Protein AF-A0A2H0FN27-F1 (afdb_monomer)

Mean predicted aligned error: 3.79 Å

pLDDT: mean 93.17, std 10.23, range [35.5, 98.19]

Secondary structure (DSSP, 8-state):
-HHHHHHHHHHHTT-TT--HHHHHHHHTS-HHHHHHHHHHHHSS-HHHHHHHHHHHHHHHHHHTT--HHHHHHHTT-S-HHHHHHHHHHHHSS-HHHHHHHH-----

Radius of gyration: 15.17 Å; Cα contacts (8 Å, |Δi|>4): 100; chains: 1; bounding box: 45×25×34 Å

Foldseek 3Di:
DVVLLCVQLLVPLLALPDDLVNSQVVVVHDSVVCQVVVCVVPVDGPVLVSLVQLLVQLLVCLLVVDDNVVSCNRSRHPDPVVNQVSNCVVPVDGSVVSSVVVVPPDD

Sequence (107 aa):
MKERIIEIVERNYTNPQFDINSLASEMGFSRIYINTKFNFIMGCSPHEYLEKARINKAKDLLLEENKIIDVCKSSGYSNKKTFYLAFKRQTGNTPKEFVLLNCETCD

Structure (mmCIF, N/CA/C/O backbone):
data_AF-A0A2H0FN27-F1
#
_entry.id   AF-A0A2H0FN27-F1
#
loop_
_atom_site.group_PDB
_atom_site.id
_atom_site.type_symbol
_atom_site.label_atom_id
_atom_site.label_alt_id
_atom_site.label_comp_id
_atom_site.label_asym_id
_atom_site.label_entity_id
_atom_site.label_seq_id
_atom_site.pdbx_PDB_ins_code
_atom_site.Cartn_x
_atom_site.Cartn_y
_atom_site.Cartn_z
_atom_site.occupancy
_atom_site.B_iso_or_equiv
_atom_site.auth_seq_id
_atom_site.auth_comp_id
_atom_site.auth_asym_id
_atom_site.auth_atom_id
_atom_site.pdbx_PDB_model_num
ATOM 1 N N . MET A 1 1 ? 3.229 3.548 -22.203 1.00 87.00 1 MET A N 1
ATOM 2 C CA . MET A 1 1 ? 4.017 2.982 -21.064 1.00 87.00 1 MET A CA 1
ATOM 3 C C . MET A 1 1 ? 3.359 3.321 -19.743 1.00 87.00 1 MET A C 1
ATOM 5 O O . MET A 1 1 ? 3.187 2.422 -18.931 1.00 87.00 1 MET A O 1
ATOM 9 N N . LYS A 1 2 ? 2.978 4.587 -19.548 1.00 94.12 2 LYS A N 1
ATOM 10 C CA . LYS A 1 2 ? 2.169 5.039 -18.416 1.00 94.12 2 LYS A CA 1
ATOM 11 C C . LYS A 1 2 ? 0.899 4.199 -18.240 1.00 94.12 2 LYS A C 1
ATOM 13 O O . LYS A 1 2 ? 0.625 3.726 -17.150 1.00 94.12 2 LYS A O 1
ATOM 18 N N . GLU A 1 3 ? 0.194 3.947 -19.335 1.00 96.12 3 GLU A N 1
ATOM 19 C CA . GLU A 1 3 ? -1.068 3.203 -19.381 1.00 96.12 3 GLU A CA 1
ATOM 20 C C . GLU A 1 3 ? -0.878 1.762 -18.890 1.00 96.12 3 GLU A C 1
ATOM 22 O O . GLU A 1 3 ? -1.599 1.320 -18.006 1.00 96.12 3 GLU A O 1
ATOM 27 N N . ARG A 1 4 ? 0.165 1.068 -19.376 1.00 95.75 4 ARG A N 1
ATOM 28 C CA . ARG A 1 4 ? 0.521 -0.284 -18.905 1.00 95.75 4 ARG A CA 1
ATOM 29 C C . ARG A 1 4 ? 0.880 -0.310 -17.420 1.00 95.75 4 ARG A C 1
ATOM 31 O O . ARG A 1 4 ? 0.501 -1.242 -16.727 1.00 95.75 4 ARG A O 1
ATOM 38 N N . ILE A 1 5 ? 1.614 0.693 -16.929 1.00 94.88 5 ILE A N 1
ATOM 39 C CA . ILE A 1 5 ? 1.943 0.800 -15.500 1.00 94.88 5 ILE A CA 1
ATOM 40 C C . ILE A 1 5 ? 0.662 0.904 -14.667 1.00 94.88 5 ILE A C 1
ATOM 42 O O . ILE A 1 5 ? 0.524 0.179 -13.686 1.00 94.88 5 ILE A O 1
ATOM 46 N N . ILE A 1 6 ? -0.257 1.788 -15.069 1.00 95.69 6 ILE A N 1
ATOM 47 C CA . ILE A 1 6 ? -1.540 1.983 -14.386 1.00 95.69 6 ILE A CA 1
ATOM 48 C C . ILE A 1 6 ? -2.326 0.672 -14.388 1.00 95.69 6 ILE A C 1
ATOM 50 O O . ILE A 1 6 ? -2.704 0.204 -13.324 1.00 95.69 6 ILE A O 1
ATOM 54 N N . GLU A 1 7 ? -2.491 0.034 -15.547 1.00 97.38 7 GLU A N 1
ATOM 55 C CA . GLU A 1 7 ? 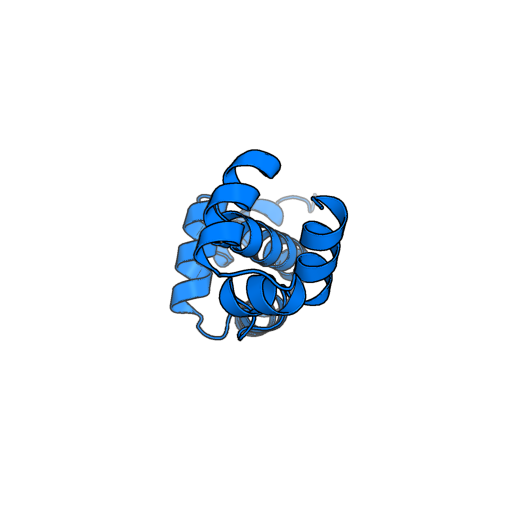-3.231 -1.227 -15.677 1.00 97.38 7 GLU A CA 1
ATOM 56 C C . GLU A 1 7 ? -2.688 -2.326 -14.748 1.00 97.38 7 GLU A C 1
ATOM 58 O O . GLU A 1 7 ? -3.450 -2.984 -14.036 1.00 97.38 7 GLU A O 1
ATOM 63 N N . ILE A 1 8 ? -1.365 -2.508 -14.719 1.00 97.06 8 ILE A N 1
ATOM 64 C CA . ILE A 1 8 ? -0.723 -3.523 -13.880 1.00 97.06 8 ILE A CA 1
ATOM 65 C C . ILE A 1 8 ? -0.939 -3.218 -12.397 1.00 97.06 8 ILE A C 1
ATOM 67 O O . ILE A 1 8 ? -1.240 -4.131 -11.627 1.00 97.06 8 ILE A O 1
ATOM 71 N N . VAL A 1 9 ? -0.793 -1.958 -11.977 1.00 96.12 9 VAL A N 1
ATOM 72 C CA . VAL A 1 9 ? -1.015 -1.584 -10.575 1.00 96.12 9 VAL A CA 1
ATOM 73 C C . VAL A 1 9 ? -2.483 -1.761 -10.198 1.00 96.12 9 VAL A C 1
ATOM 75 O O . VAL A 1 9 ? -2.750 -2.400 -9.186 1.00 96.12 9 VAL A O 1
ATOM 78 N N . GLU A 1 10 ? -3.426 -1.278 -11.009 1.00 95.88 10 GLU A N 1
ATOM 79 C CA . GLU A 1 10 ? -4.872 -1.383 -10.752 1.00 95.88 10 GLU A CA 1
ATOM 80 C C . GLU A 1 10 ? -5.333 -2.838 -10.591 1.00 95.88 10 GLU A C 1
ATOM 82 O O . GLU A 1 10 ? -6.112 -3.156 -9.694 1.00 95.88 10 GLU A O 1
ATOM 87 N N . ARG A 1 11 ? -4.790 -3.761 -11.394 1.00 97.31 11 ARG A N 1
ATOM 88 C CA . ARG A 1 11 ? -5.100 -5.193 -11.276 1.00 97.31 11 ARG A CA 1
ATOM 89 C C . ARG A 1 11 ? -4.525 -5.842 -10.013 1.00 97.31 11 ARG A C 1
ATOM 91 O O . ARG A 1 11 ? -5.059 -6.852 -9.558 1.00 97.31 11 ARG A O 1
ATOM 98 N N . ASN A 1 12 ? -3.431 -5.312 -9.465 1.00 97.69 12 ASN A N 1
ATOM 99 C CA . ASN A 1 12 ? -2.628 -6.019 -8.466 1.00 97.69 12 ASN A CA 1
ATOM 100 C C . ASN A 1 12 ? -2.493 -5.307 -7.112 1.00 97.69 12 ASN A C 1
ATOM 102 O O . ASN A 1 12 ? -1.963 -5.911 -6.181 1.00 97.69 12 ASN A O 1
ATOM 106 N N . TYR A 1 13 ? -2.930 -4.054 -6.947 1.00 97.38 13 TYR A N 1
ATOM 107 C CA . TYR A 1 13 ? -2.615 -3.289 -5.732 1.00 97.38 13 TYR A CA 1
ATOM 108 C C . TYR A 1 13 ? -3.185 -3.918 -4.453 1.00 97.38 13 TYR A C 1
ATOM 110 O O . TYR A 1 13 ? -2.589 -3.769 -3.387 1.00 97.38 13 TYR A O 1
ATOM 118 N N . THR A 1 14 ? -4.284 -4.669 -4.544 1.00 97.19 14 THR A N 1
ATOM 119 C CA . THR A 1 14 ? -4.880 -5.408 -3.418 1.00 97.19 14 THR A CA 1
ATOM 120 C C . THR A 1 14 ? -4.131 -6.696 -3.068 1.00 97.19 14 THR A C 1
ATOM 122 O O . THR A 1 14 ? -4.399 -7.288 -2.026 1.00 97.19 14 THR A O 1
ATOM 125 N N . ASN A 1 15 ? -3.167 -7.136 -3.882 1.00 97.62 15 ASN A N 1
ATOM 126 C CA . ASN A 1 15 ? -2.303 -8.266 -3.563 1.00 97.62 15 ASN A CA 1
ATOM 127 C C . ASN A 1 15 ? -1.165 -7.807 -2.625 1.00 97.62 15 ASN A C 1
ATOM 129 O O . ASN A 1 15 ? -0.330 -6.994 -3.037 1.00 97.62 15 ASN A O 1
ATOM 133 N N . PRO A 1 16 ? -1.054 -8.340 -1.391 1.00 95.62 16 PRO A N 1
ATOM 134 C CA . PRO A 1 16 ? 0.002 -7.954 -0.453 1.00 95.62 16 PRO A CA 1
ATOM 135 C C . PRO A 1 16 ? 1.425 -8.308 -0.894 1.00 95.62 16 PRO A C 1
ATOM 137 O O . PRO A 1 16 ? 2.373 -7.739 -0.359 1.00 95.62 16 PRO A O 1
ATOM 140 N N . GLN A 1 17 ? 1.585 -9.245 -1.835 1.00 96.56 17 GLN A N 1
ATOM 141 C CA . GLN A 1 17 ? 2.889 -9.630 -2.389 1.00 96.56 17 GLN A CA 1
ATOM 142 C C . GLN A 1 17 ? 3.296 -8.779 -3.596 1.00 96.56 17 GLN A C 1
ATOM 144 O O . GLN A 1 17 ? 4.445 -8.841 -4.023 1.00 96.56 17 GLN A O 1
ATOM 149 N N . PHE A 1 18 ? 2.376 -7.979 -4.146 1.00 97.38 18 PHE A N 1
ATOM 150 C CA . PHE A 1 18 ? 2.691 -7.104 -5.264 1.00 97.38 18 PHE A CA 1
ATOM 151 C C . PHE A 1 18 ? 3.574 -5.943 -4.802 1.00 97.38 18 PHE A C 1
ATOM 153 O O . PHE A 1 18 ? 3.257 -5.222 -3.847 1.00 97.38 18 PHE A O 1
ATOM 160 N N . ASP A 1 19 ? 4.688 -5.778 -5.506 1.00 94.81 19 ASP A N 1
ATOM 161 C CA . ASP A 1 19 ? 5.737 -4.810 -5.235 1.00 94.81 19 ASP A CA 1
ATOM 162 C C . ASP A 1 19 ? 6.390 -4.322 -6.543 1.00 94.81 19 ASP A C 1
ATOM 164 O O . ASP A 1 19 ? 5.981 -4.656 -7.658 1.00 94.81 19 ASP A O 1
ATOM 168 N N . ILE A 1 20 ? 7.458 -3.536 -6.417 1.00 94.75 20 ILE A N 1
ATOM 169 C CA . ILE A 1 20 ? 8.201 -3.028 -7.573 1.00 94.75 20 ILE A CA 1
ATOM 170 C C . ILE A 1 20 ? 8.885 -4.127 -8.404 1.00 94.75 20 ILE A C 1
ATOM 172 O O . ILE A 1 20 ? 9.097 -3.934 -9.599 1.00 94.75 20 ILE A O 1
ATOM 176 N N . ASN A 1 21 ? 9.231 -5.280 -7.818 1.00 96.06 21 ASN A N 1
ATOM 177 C CA . ASN A 1 21 ? 9.772 -6.402 -8.595 1.00 96.06 21 ASN A CA 1
ATOM 178 C C . ASN A 1 21 ? 8.715 -6.995 -9.501 1.00 96.06 21 ASN A C 1
ATOM 180 O O . ASN A 1 21 ? 8.988 -7.245 -10.670 1.00 96.06 21 ASN A O 1
ATOM 184 N N . SER A 1 22 ? 7.523 -7.181 -8.944 1.00 96.69 22 SER A N 1
ATOM 185 C CA . SER A 1 22 ? 6.360 -7.702 -9.647 1.00 96.69 22 SER A CA 1
ATOM 186 C C . SER A 1 22 ? 6.046 -6.815 -10.853 1.00 96.69 22 SER A C 1
ATOM 188 O O . SER A 1 22 ? 6.031 -7.296 -11.985 1.00 96.69 22 SER A O 1
ATOM 190 N N . LEU A 1 23 ? 5.951 -5.495 -10.633 1.00 96.06 23 LEU A N 1
ATOM 191 C CA . LEU A 1 23 ? 5.759 -4.516 -11.706 1.00 96.06 23 LEU A CA 1
ATOM 192 C C . LEU A 1 23 ? 6.878 -4.576 -12.756 1.00 96.06 23 LEU A C 1
ATOM 194 O O . LEU A 1 23 ? 6.607 -4.539 -13.955 1.00 96.06 23 LEU A O 1
ATOM 198 N N . ALA A 1 24 ? 8.140 -4.649 -12.328 1.00 96.19 24 ALA A N 1
ATOM 199 C CA . ALA A 1 24 ? 9.262 -4.643 -13.257 1.00 96.19 24 ALA A CA 1
ATOM 200 C C . ALA A 1 24 ? 9.332 -5.910 -14.117 1.00 96.19 24 ALA A C 1
ATOM 202 O O . ALA A 1 24 ? 9.515 -5.814 -15.333 1.00 96.19 24 ALA A O 1
ATOM 203 N N . SER A 1 25 ? 9.100 -7.069 -13.500 1.00 96.94 25 SER A N 1
ATOM 204 C CA . SER A 1 25 ? 9.022 -8.360 -14.178 1.00 96.94 25 SER A CA 1
ATOM 205 C C . SER A 1 25 ? 7.909 -8.369 -15.225 1.00 96.94 25 SER A C 1
ATOM 207 O O . SER A 1 25 ? 8.140 -8.763 -16.363 1.00 96.94 25 SER A O 1
ATOM 209 N N . GLU A 1 26 ? 6.719 -7.881 -14.877 1.00 96.25 26 GLU A N 1
ATOM 210 C CA . GLU A 1 26 ? 5.558 -7.861 -15.776 1.00 96.25 26 GLU A CA 1
ATOM 211 C C . GLU A 1 26 ? 5.707 -6.850 -16.924 1.00 96.25 26 GLU A C 1
ATOM 213 O O . GLU A 1 26 ? 5.238 -7.053 -18.047 1.00 96.25 26 GLU A O 1
ATOM 218 N N . MET A 1 27 ? 6.430 -5.760 -16.672 1.00 95.06 27 MET A N 1
ATOM 219 C CA . MET A 1 27 ? 6.784 -4.790 -17.701 1.00 95.06 27 MET A CA 1
ATOM 220 C C . MET A 1 27 ? 7.928 -5.268 -18.611 1.00 95.06 27 MET A C 1
ATOM 222 O O . MET A 1 27 ? 8.084 -4.701 -19.694 1.00 95.06 27 MET A O 1
ATOM 226 N N . GLY A 1 28 ? 8.687 -6.298 -18.215 1.00 96.31 28 GLY A N 1
ATOM 227 C CA . GLY A 1 28 ? 9.832 -6.829 -18.963 1.00 96.31 28 GLY A CA 1
ATOM 228 C C . GLY A 1 28 ? 11.114 -6.006 -18.804 1.00 96.31 28 GLY A C 1
ATOM 229 O O . GLY A 1 28 ? 11.931 -5.956 -19.720 1.00 96.31 28 GLY A O 1
ATOM 230 N N . PHE A 1 29 ? 11.293 -5.328 -17.667 1.00 95.19 29 PHE A N 1
ATOM 231 C CA . PHE A 1 29 ? 12.439 -4.451 -17.415 1.00 95.19 29 PHE A CA 1
ATOM 232 C C . PHE A 1 29 ? 13.111 -4.747 -16.073 1.00 95.19 29 PHE A C 1
ATOM 234 O O . PHE A 1 29 ? 12.541 -5.363 -15.176 1.00 95.19 29 PHE A O 1
ATOM 241 N N . SER A 1 30 ? 14.335 -4.246 -15.902 1.00 96.50 30 SER A N 1
ATOM 242 C CA . SER A 1 30 ? 14.998 -4.286 -14.599 1.00 96.50 30 SER A CA 1
ATOM 243 C C . SER A 1 30 ? 14.297 -3.370 -13.589 1.00 96.50 30 SER A C 1
ATOM 245 O O . SER A 1 30 ? 13.746 -2.320 -13.938 1.00 96.50 30 SER A O 1
ATOM 247 N N . ARG A 1 31 ? 14.380 -3.726 -12.299 1.00 95.38 31 ARG A N 1
ATOM 248 C CA . ARG A 1 31 ? 13.850 -2.904 -11.197 1.00 95.38 31 ARG A CA 1
ATOM 249 C C . ARG A 1 31 ? 14.398 -1.471 -11.233 1.00 95.38 31 ARG A C 1
ATOM 251 O O . ARG A 1 31 ? 13.655 -0.524 -10.996 1.00 95.38 31 ARG A O 1
ATOM 258 N N . ILE A 1 32 ? 15.692 -1.314 -11.533 1.00 95.31 32 ILE A N 1
ATOM 259 C CA . ILE A 1 32 ? 16.360 -0.004 -11.601 1.00 95.31 32 ILE A CA 1
ATOM 260 C C . ILE A 1 32 ? 15.746 0.839 -12.720 1.00 95.31 32 ILE A C 1
ATOM 262 O O . ILE A 1 32 ? 15.340 1.972 -12.470 1.00 95.31 32 ILE A O 1
ATOM 266 N N . TYR A 1 33 ? 15.613 0.267 -13.922 1.00 94.69 33 TYR A N 1
ATOM 267 C CA . TYR A 1 33 ? 15.019 0.965 -15.059 1.00 94.69 33 TYR A CA 1
ATOM 268 C C . TYR A 1 33 ? 13.594 1.427 -14.748 1.00 94.69 33 TYR A C 1
ATOM 270 O O . TYR A 1 33 ? 13.254 2.583 -14.996 1.00 94.69 33 TYR A O 1
ATOM 278 N N . ILE A 1 34 ? 12.778 0.552 -14.150 1.00 94.75 34 ILE A N 1
ATOM 279 C CA . ILE A 1 34 ? 11.401 0.896 -13.791 1.00 94.75 34 ILE A CA 1
ATOM 280 C C . ILE A 1 34 ? 11.369 1.978 -12.724 1.00 94.75 34 ILE A C 1
ATOM 282 O O . ILE A 1 34 ? 10.649 2.942 -12.920 1.00 94.75 34 ILE A O 1
ATOM 286 N N . ASN A 1 35 ? 12.162 1.901 -11.654 1.00 93.69 35 ASN A N 1
ATOM 287 C CA . ASN A 1 35 ? 12.197 2.963 -10.642 1.00 93.69 35 ASN A CA 1
ATOM 288 C C . ASN A 1 35 ? 12.513 4.337 -11.255 1.00 93.69 35 ASN A C 1
ATOM 290 O O . ASN A 1 35 ? 11.780 5.300 -11.027 1.00 93.69 35 ASN A O 1
ATOM 294 N N . THR A 1 36 ? 13.566 4.428 -12.072 1.00 92.94 36 THR A N 1
ATOM 295 C CA . THR A 1 36 ? 13.957 5.691 -12.715 1.00 92.94 36 THR A CA 1
ATOM 296 C C . THR A 1 36 ? 12.881 6.183 -13.678 1.00 92.94 36 THR A C 1
ATOM 298 O O . THR A 1 36 ? 12.499 7.355 -13.649 1.00 92.94 36 THR A O 1
ATOM 301 N N . LYS A 1 37 ? 12.367 5.293 -14.535 1.00 94.50 37 LYS A N 1
ATOM 302 C CA . LYS A 1 37 ? 11.411 5.678 -15.573 1.00 94.50 37 LYS A CA 1
ATOM 303 C C . LYS A 1 37 ? 10.028 5.983 -15.002 1.00 94.50 37 LYS A C 1
ATOM 305 O O . LYS A 1 37 ? 9.365 6.892 -15.492 1.00 94.50 37 LYS A O 1
ATOM 310 N N . PHE A 1 38 ? 9.612 5.272 -13.959 1.00 95.19 38 PHE A N 1
ATOM 311 C CA . PHE A 1 38 ? 8.343 5.483 -13.273 1.00 95.19 38 PHE A CA 1
ATOM 312 C C . PHE A 1 38 ? 8.298 6.870 -12.641 1.00 95.19 38 PHE A C 1
ATOM 314 O O . PHE A 1 38 ? 7.357 7.603 -12.922 1.00 95.19 38 PHE A O 1
ATOM 321 N N . ASN A 1 39 ? 9.326 7.276 -11.885 1.00 94.12 39 ASN A N 1
ATOM 322 C CA . ASN A 1 39 ? 9.389 8.621 -11.293 1.00 94.12 39 ASN A CA 1
ATOM 323 C C . ASN A 1 39 ? 9.245 9.713 -12.350 1.00 94.12 39 ASN A C 1
ATOM 325 O O . ASN A 1 39 ? 8.474 10.651 -12.174 1.00 94.12 39 ASN A O 1
ATOM 329 N N . PHE A 1 40 ? 9.955 9.561 -13.468 1.00 95.38 40 PHE A N 1
ATOM 330 C CA . PHE A 1 40 ? 9.891 10.504 -14.579 1.00 95.38 40 PHE A CA 1
ATOM 331 C C . PHE A 1 40 ? 8.483 10.604 -15.193 1.00 95.38 40 PHE A C 1
ATOM 333 O O . PHE A 1 40 ? 8.061 11.685 -15.587 1.00 95.38 40 PHE A O 1
ATOM 340 N N . ILE A 1 41 ? 7.751 9.489 -15.283 1.00 94.56 41 ILE A N 1
ATOM 341 C CA . ILE A 1 41 ? 6.417 9.434 -15.905 1.00 94.56 41 ILE A CA 1
ATOM 342 C C . ILE A 1 41 ? 5.300 9.844 -14.931 1.00 94.56 41 ILE A C 1
ATOM 344 O O . ILE A 1 41 ? 4.335 10.492 -15.335 1.00 94.56 41 ILE A O 1
ATOM 348 N N . MET A 1 42 ? 5.395 9.415 -13.673 1.00 94.56 42 MET A N 1
ATOM 349 C CA . MET A 1 42 ? 4.318 9.479 -12.678 1.00 94.56 42 MET A CA 1
ATOM 350 C C . MET A 1 42 ? 4.528 10.581 -11.636 1.00 94.56 42 MET A C 1
ATOM 352 O O . MET A 1 42 ? 3.626 10.844 -10.845 1.00 94.56 42 MET A O 1
ATOM 356 N N . GLY A 1 43 ? 5.711 11.201 -11.598 1.00 95.06 43 GLY A N 1
ATOM 357 C CA . GLY A 1 43 ? 6.056 12.252 -10.638 1.00 95.06 43 GLY A CA 1
ATOM 358 C C . GLY A 1 43 ? 6.217 11.769 -9.193 1.00 95.06 43 GLY A C 1
ATOM 359 O O . GLY A 1 43 ? 6.316 12.588 -8.287 1.00 95.06 43 GLY A O 1
ATOM 360 N N . CYS A 1 44 ? 6.216 10.457 -8.955 1.00 94.12 44 CYS A N 1
ATOM 361 C CA . CYS A 1 44 ? 6.392 9.843 -7.639 1.00 94.12 44 CYS A CA 1
ATOM 362 C C . CYS A 1 44 ? 6.971 8.434 -7.772 1.00 94.12 44 CYS A C 1
ATOM 364 O O . CYS A 1 44 ? 6.958 7.858 -8.863 1.00 94.12 44 CYS A O 1
ATOM 366 N N . SER A 1 45 ? 7.456 7.881 -6.660 1.00 93.69 45 SER A N 1
ATOM 367 C CA . SER A 1 45 ? 7.974 6.514 -6.612 1.00 93.69 45 SER A CA 1
ATOM 368 C C . SER A 1 45 ? 6.897 5.457 -6.832 1.00 93.69 45 SER A C 1
ATOM 370 O O . SER A 1 45 ? 5.744 5.656 -6.442 1.00 93.69 45 SER A O 1
ATOM 372 N N . PRO A 1 46 ? 7.257 4.282 -7.385 1.00 93.81 46 PRO A N 1
ATOM 373 C CA . PRO A 1 46 ? 6.327 3.161 -7.479 1.00 93.81 46 PRO A CA 1
ATOM 374 C C . PRO A 1 46 ? 5.735 2.765 -6.125 1.00 93.81 46 PRO A C 1
ATOM 376 O O . PRO A 1 46 ? 4.564 2.409 -6.042 1.00 93.81 46 PRO A O 1
ATOM 3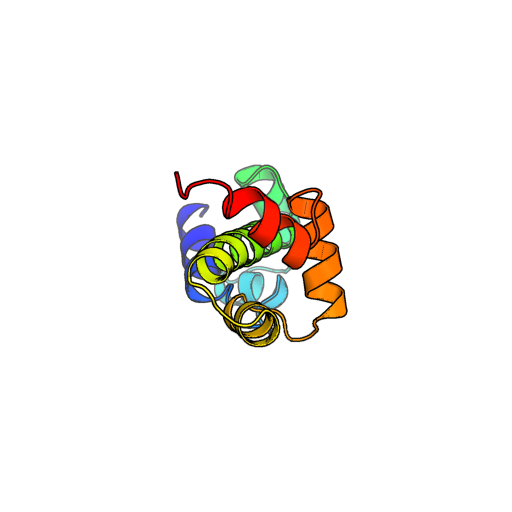79 N N . HIS A 1 47 ? 6.537 2.857 -5.058 1.00 93.31 47 HIS A N 1
ATOM 380 C CA . HIS A 1 47 ? 6.078 2.590 -3.700 1.00 93.31 47 HIS A CA 1
ATOM 381 C C . HIS A 1 47 ? 5.014 3.602 -3.256 1.00 93.31 47 HIS A C 1
ATOM 383 O O . HIS A 1 47 ? 3.966 3.200 -2.763 1.00 93.31 47 HIS A O 1
ATOM 389 N N . GLU A 1 48 ? 5.252 4.904 -3.444 1.00 94.44 48 GLU A N 1
ATOM 390 C CA . GLU A 1 48 ? 4.267 5.944 -3.111 1.00 94.44 48 GLU A CA 1
ATOM 391 C C . GLU A 1 48 ? 2.990 5.814 -3.938 1.00 94.44 48 GLU A C 1
ATOM 393 O O . GLU A 1 48 ? 1.899 6.007 -3.410 1.00 94.44 48 GLU A O 1
ATOM 398 N N . TYR A 1 49 ? 3.112 5.475 -5.220 1.00 96.12 49 TYR A N 1
ATOM 399 C CA . TYR A 1 49 ? 1.959 5.271 -6.089 1.00 96.12 49 TYR A CA 1
ATOM 400 C C . TYR A 1 49 ? 1.113 4.075 -5.636 1.00 96.12 49 TYR A C 1
ATOM 402 O O . TYR A 1 49 ? -0.099 4.203 -5.466 1.00 96.12 49 TYR A O 1
ATOM 410 N N . LEU A 1 50 ? 1.757 2.934 -5.367 1.00 96.19 50 LEU A N 1
ATOM 411 C CA . LEU A 1 50 ? 1.093 1.739 -4.851 1.00 96.19 50 LEU A CA 1
ATOM 412 C C . LEU A 1 50 ? 0.444 2.003 -3.487 1.00 96.19 50 LEU A C 1
ATOM 414 O O . LEU A 1 50 ? -0.694 1.609 -3.254 1.00 96.19 50 LEU A O 1
ATOM 418 N N . GLU A 1 51 ? 1.141 2.701 -2.593 1.00 96.38 51 GLU A N 1
ATOM 419 C CA . GLU A 1 51 ? 0.597 3.101 -1.298 1.00 96.38 51 GLU A CA 1
ATOM 420 C C . GLU A 1 51 ? -0.644 3.984 -1.445 1.00 96.38 51 GLU A C 1
ATOM 422 O O . GLU A 1 51 ? -1.647 3.726 -0.786 1.00 96.38 51 GLU A O 1
ATOM 427 N N . LYS A 1 52 ? -0.620 4.983 -2.335 1.00 96.94 52 LYS A N 1
ATOM 428 C CA . LYS A 1 52 ? -1.790 5.828 -2.611 1.00 96.94 52 LYS A C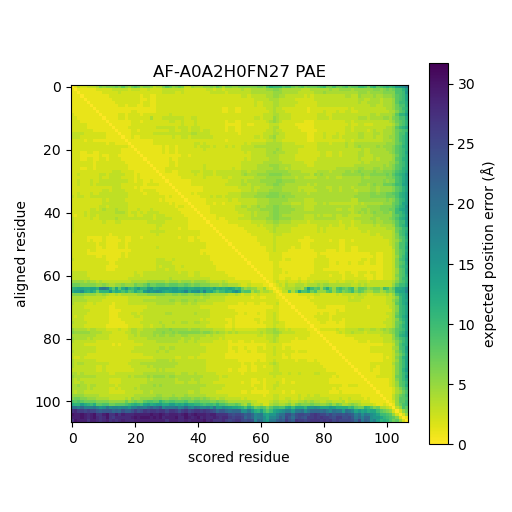A 1
ATOM 429 C C . LYS A 1 52 ? -2.975 5.007 -3.116 1.00 96.94 52 LYS A C 1
ATOM 431 O O . LYS A 1 52 ? -4.074 5.189 -2.602 1.00 96.94 52 LYS A O 1
ATOM 436 N N . ALA A 1 53 ? -2.758 4.087 -4.057 1.00 97.50 53 ALA A N 1
ATOM 437 C CA . ALA A 1 53 ? -3.814 3.210 -4.569 1.00 97.50 53 ALA A CA 1
ATOM 438 C C . ALA A 1 53 ? -4.440 2.362 -3.446 1.00 97.50 53 ALA A C 1
ATOM 440 O O . ALA A 1 53 ? -5.656 2.371 -3.251 1.00 97.50 53 ALA A O 1
ATOM 441 N N . ARG A 1 54 ? -3.600 1.710 -2.630 1.00 98.19 54 ARG A N 1
ATOM 442 C CA . ARG A 1 54 ? -4.046 0.902 -1.486 1.00 98.19 54 ARG A CA 1
ATOM 443 C C . ARG A 1 54 ? -4.811 1.727 -0.448 1.00 98.19 54 ARG A C 1
ATOM 445 O O . ARG A 1 54 ? -5.870 1.305 0.012 1.00 98.19 54 ARG A O 1
ATOM 452 N N . ILE A 1 55 ? -4.309 2.909 -0.083 1.00 98.19 55 ILE A N 1
ATOM 453 C CA . ILE A 1 55 ? -4.972 3.777 0.899 1.00 98.19 55 ILE A CA 1
ATOM 454 C C . ILE A 1 55 ? -6.277 4.360 0.357 1.00 98.19 55 ILE A C 1
ATOM 456 O O . ILE A 1 55 ? -7.236 4.448 1.118 1.00 98.19 55 ILE A O 1
ATOM 460 N N . ASN A 1 56 ? -6.358 4.708 -0.927 1.00 97.38 56 ASN A N 1
ATOM 461 C CA . ASN A 1 56 ? -7.617 5.151 -1.526 1.00 97.38 56 ASN A CA 1
ATOM 462 C C . ASN A 1 56 ? -8.679 4.053 -1.427 1.00 97.38 56 ASN A C 1
ATOM 464 O O . ASN A 1 56 ? -9.737 4.301 -0.860 1.00 97.38 56 ASN A O 1
ATOM 468 N N . LYS A 1 57 ? -8.346 2.809 -1.800 1.00 97.44 57 LYS A N 1
ATOM 469 C CA . LYS A 1 57 ? -9.271 1.684 -1.609 1.00 97.44 57 LYS A CA 1
ATOM 470 C C . LYS A 1 57 ? -9.646 1.469 -0.141 1.00 97.44 57 LYS A C 1
ATOM 472 O O . LYS A 1 57 ? -10.783 1.124 0.166 1.00 97.44 57 LYS A O 1
ATOM 477 N N . ALA A 1 58 ? -8.699 1.652 0.778 1.00 97.69 58 ALA A N 1
ATOM 478 C CA . ALA A 1 58 ? -8.973 1.526 2.203 1.00 97.69 58 ALA A CA 1
ATOM 479 C C . ALA A 1 58 ? -9.951 2.592 2.715 1.00 97.69 58 ALA A C 1
ATOM 481 O O . ALA A 1 58 ? -10.770 2.271 3.570 1.00 97.69 58 ALA A O 1
ATOM 482 N N . LYS A 1 59 ? -9.880 3.832 2.212 1.00 96.88 59 LYS A N 1
ATOM 483 C CA . LYS A 1 59 ? -10.845 4.888 2.549 1.00 96.88 59 LYS A CA 1
ATOM 484 C C . LYS A 1 59 ? -12.251 4.486 2.126 1.00 96.88 59 LYS A C 1
ATOM 486 O O . LYS A 1 59 ? -13.136 4.520 2.969 1.00 96.88 59 LYS A O 1
ATOM 491 N N . ASP A 1 60 ? -12.416 4.035 0.883 1.00 95.38 60 ASP A N 1
ATOM 492 C CA . ASP A 1 60 ? -13.719 3.613 0.355 1.00 95.38 60 ASP A CA 1
ATOM 493 C C . ASP A 1 60 ? -14.328 2.509 1.230 1.00 95.38 60 ASP A C 1
ATOM 495 O O . ASP A 1 60 ? -15.448 2.627 1.713 1.00 95.38 60 ASP A O 1
ATOM 499 N N . LEU A 1 61 ? -13.537 1.476 1.539 1.00 96.06 61 LEU A N 1
ATOM 500 C CA . LEU A 1 61 ? -13.996 0.358 2.365 1.00 96.06 61 LEU A CA 1
ATOM 501 C C . LEU A 1 61 ? -14.317 0.766 3.811 1.00 96.06 6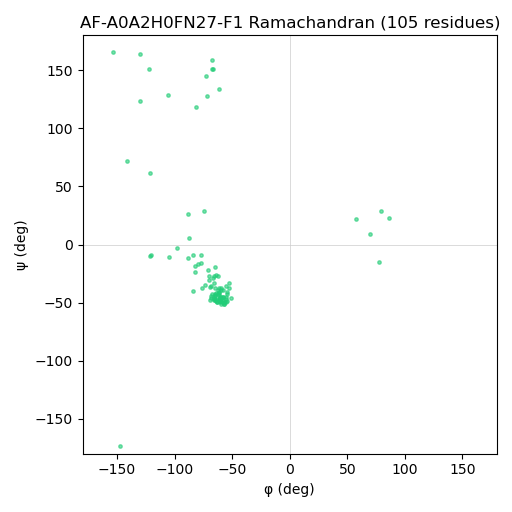1 LEU A C 1
ATOM 503 O O . LEU A 1 61 ? -15.196 0.168 4.425 1.00 96.06 61 LEU A O 1
ATOM 507 N N . LEU A 1 62 ? -13.609 1.742 4.387 1.00 95.44 62 LEU A N 1
ATOM 508 C CA . LEU A 1 62 ? -13.884 2.215 5.751 1.00 95.44 62 LEU A CA 1
ATOM 509 C C . LEU A 1 62 ? -15.236 2.924 5.868 1.00 95.44 62 LEU A C 1
ATOM 511 O O . LEU A 1 62 ? -15.824 2.890 6.945 1.00 95.44 62 LEU A O 1
ATOM 515 N N . LEU A 1 63 ? -15.714 3.548 4.789 1.00 90.69 63 LEU A N 1
ATOM 516 C CA . LEU A 1 63 ? -17.010 4.232 4.755 1.00 90.69 63 LEU A CA 1
ATOM 517 C C . LEU A 1 63 ? -18.188 3.263 4.569 1.00 90.69 63 LEU A C 1
ATOM 519 O O . LEU A 1 63 ? -19.317 3.605 4.890 1.00 90.69 63 LEU A O 1
ATOM 523 N N . GLU A 1 64 ? -17.927 2.033 4.127 1.00 91.25 64 GLU A N 1
ATOM 524 C CA . GLU A 1 64 ? -18.916 0.953 3.983 1.00 91.25 64 GLU A CA 1
ATOM 525 C C . GLU A 1 64 ? -19.082 0.113 5.277 1.00 91.25 64 GLU A C 1
ATOM 527 O O . GLU A 1 64 ? -19.393 -1.073 5.220 1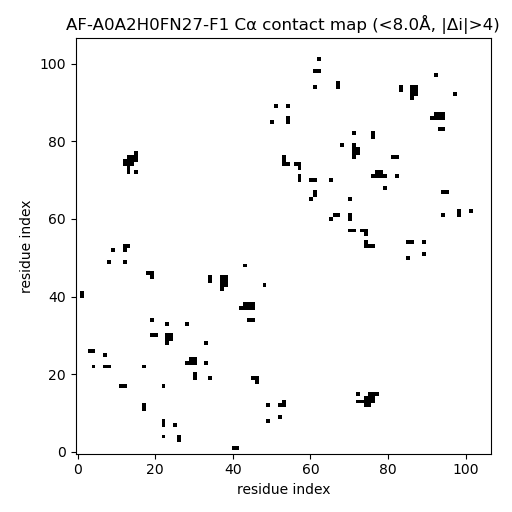.00 91.25 64 GLU A O 1
ATOM 532 N N . GLU A 1 65 ? -18.809 0.688 6.455 1.00 79.44 65 GLU A N 1
ATOM 533 C CA . GLU A 1 65 ? -18.904 0.030 7.779 1.00 79.44 65 GLU A CA 1
ATOM 534 C C . GLU A 1 65 ? -18.047 -1.245 7.963 1.00 79.44 65 GLU A C 1
ATOM 536 O O . GLU A 1 65 ? -18.278 -2.073 8.853 1.00 79.44 65 GLU A O 1
ATOM 541 N N . ASN A 1 66 ? -16.990 -1.414 7.165 1.00 83.44 66 ASN A N 1
ATOM 542 C CA . ASN A 1 66 ? -16.135 -2.592 7.264 1.00 83.44 66 ASN A CA 1
ATOM 543 C C . ASN A 1 66 ? -15.243 -2.578 8.518 1.00 83.44 66 ASN A C 1
ATOM 545 O O . ASN A 1 66 ? -14.665 -1.564 8.922 1.00 83.44 66 ASN A O 1
ATOM 549 N N . LYS A 1 67 ? -15.009 -3.762 9.099 1.00 92.50 67 LYS A N 1
ATOM 550 C CA . LYS A 1 67 ? -14.026 -3.925 10.182 1.00 92.50 67 LYS A CA 1
ATOM 551 C C . LYS A 1 67 ? -12.629 -3.562 9.674 1.00 92.50 67 LYS A C 1
ATOM 553 O O . LYS A 1 67 ? -12.167 -4.092 8.667 1.00 92.50 67 LYS A O 1
ATOM 558 N N . ILE A 1 68 ? -11.884 -2.764 10.444 1.00 94.12 68 ILE A N 1
ATOM 559 C CA . ILE A 1 68 ? -10.542 -2.270 10.064 1.00 94.12 68 ILE A CA 1
ATOM 560 C C . ILE A 1 68 ? -9.574 -3.398 9.649 1.00 94.12 68 ILE A C 1
ATOM 562 O O . ILE A 1 68 ? -8.716 -3.206 8.789 1.00 94.12 68 ILE A O 1
ATOM 566 N N . ILE A 1 69 ? -9.683 -4.588 10.250 1.00 94.12 69 ILE A N 1
ATOM 567 C CA . ILE A 1 69 ? -8.840 -5.734 9.871 1.00 94.12 69 ILE A CA 1
ATOM 568 C C . ILE A 1 69 ? -9.152 -6.266 8.470 1.00 94.12 69 ILE A C 1
ATOM 570 O O . ILE A 1 69 ? -8.228 -6.649 7.752 1.00 94.12 69 ILE A O 1
ATOM 574 N N . ASP A 1 70 ? -10.416 -6.249 8.072 1.00 95.25 70 ASP A N 1
ATOM 575 C CA . ASP A 1 70 ? -10.851 -6.715 6.760 1.00 95.25 70 ASP A CA 1
ATOM 576 C C . ASP A 1 70 ? -10.510 -5.667 5.699 1.00 95.25 70 ASP A C 1
ATOM 578 O O . ASP A 1 70 ? -9.988 -6.021 4.642 1.00 95.25 70 ASP A O 1
ATOM 582 N N . VAL A 1 71 ? -10.637 -4.376 6.034 1.00 97.06 71 VAL A N 1
ATOM 583 C CA . VAL A 1 71 ? -10.120 -3.262 5.219 1.00 97.06 71 VAL A CA 1
ATOM 584 C C . VAL A 1 71 ? -8.619 -3.404 4.974 1.00 97.06 71 VAL A C 1
ATOM 586 O O . VAL A 1 71 ? -8.171 -3.317 3.833 1.00 97.06 71 VAL A O 1
ATOM 589 N N . CYS A 1 72 ? -7.826 -3.643 6.023 1.00 96.94 72 CYS A N 1
ATOM 590 C CA . CYS A 1 72 ? -6.374 -3.808 5.916 1.00 96.94 72 CYS A CA 1
ATOM 591 C C . CYS A 1 72 ? -6.011 -4.895 4.893 1.00 96.94 72 CYS A C 1
ATOM 593 O O . CYS A 1 72 ? -5.188 -4.665 4.011 1.00 96.94 72 CYS A O 1
ATOM 595 N N . LYS A 1 73 ? -6.652 -6.065 4.983 1.00 96.31 73 LYS A N 1
ATOM 596 C CA . LYS A 1 73 ? -6.396 -7.181 4.063 1.00 96.31 73 LYS A CA 1
ATOM 597 C C . LYS A 1 73 ? -6.871 -6.869 2.645 1.00 96.31 73 LYS A C 1
ATOM 599 O O . LYS A 1 73 ? -6.118 -7.066 1.698 1.00 96.31 73 LYS A O 1
ATOM 604 N N . SER A 1 74 ? -8.085 -6.339 2.510 1.00 96.69 74 SER A N 1
ATOM 605 C CA . SER A 1 74 ? -8.732 -6.081 1.215 1.00 96.69 74 SER A CA 1
ATOM 606 C C . SER A 1 74 ? -8.094 -4.926 0.440 1.00 96.69 74 SER A C 1
ATOM 608 O O . SER A 1 74 ? -8.194 -4.869 -0.780 1.00 96.69 74 SER A O 1
ATOM 610 N N . SER A 1 75 ? -7.394 -4.025 1.133 1.00 97.38 75 SER A N 1
ATOM 611 C CA . SER A 1 75 ? -6.592 -2.954 0.528 1.00 97.38 75 SER A CA 1
ATOM 612 C C . SER A 1 75 ? -5.153 -3.371 0.205 1.00 97.38 75 SER A C 1
ATOM 614 O O . SER A 1 75 ? -4.364 -2.537 -0.222 1.00 97.38 75 SER A O 1
ATOM 616 N N . GLY A 1 76 ? -4.781 -4.643 0.384 1.00 97.12 76 GLY A N 1
ATOM 617 C CA . GLY A 1 76 ? -3.458 -5.152 0.013 1.00 97.12 76 GLY A CA 1
ATOM 618 C C . GLY A 1 76 ? -2.368 -4.994 1.065 1.00 97.12 76 GLY A C 1
ATOM 619 O O . GLY A 1 76 ? -1.186 -5.037 0.729 1.00 97.12 76 GLY A O 1
ATOM 620 N N . TYR A 1 77 ? -2.729 -4.864 2.345 1.00 97.50 77 TYR A N 1
ATOM 621 C CA . TYR A 1 77 ? -1.775 -4.936 3.450 1.00 97.50 77 TYR A CA 1
ATOM 622 C C . TYR A 1 77 ? -1.890 -6.262 4.206 1.00 97.50 77 TYR A C 1
ATOM 624 O O . TYR A 1 77 ? -2.947 -6.641 4.706 1.00 97.50 77 TYR A O 1
ATOM 632 N N . SER A 1 78 ? -0.757 -6.939 4.385 1.00 94.62 78 SER A N 1
ATOM 633 C CA . SER A 1 78 ? -0.653 -8.144 5.219 1.00 94.62 78 SER A CA 1
ATOM 634 C C . SER A 1 78 ? -0.493 -7.835 6.713 1.00 94.62 78 SER A C 1
ATOM 636 O O . SER A 1 78 ? -0.731 -8.700 7.554 1.00 94.62 78 SER A O 1
ATOM 638 N N . ASN A 1 79 ? -0.094 -6.606 7.063 1.00 94.81 79 ASN A N 1
ATOM 639 C CA . ASN A 1 79 ? 0.228 -6.206 8.430 1.00 94.81 79 ASN A CA 1
ATOM 640 C C . ASN A 1 79 ? -0.490 -4.909 8.830 1.00 94.81 79 ASN A C 1
ATOM 642 O O . ASN A 1 79 ? -0.272 -3.854 8.228 1.00 94.81 79 ASN A O 1
ATOM 646 N N . LYS A 1 80 ? -1.259 -4.976 9.928 1.00 95.25 80 LYS A N 1
ATOM 647 C CA . LYS A 1 80 ? -1.955 -3.828 10.529 1.00 95.25 80 LYS A CA 1
ATOM 648 C C . LYS A 1 80 ? -1.016 -2.663 10.848 1.00 95.25 80 LYS A C 1
ATOM 650 O O . LYS A 1 80 ? -1.366 -1.524 10.580 1.00 95.25 80 LYS A O 1
ATOM 655 N N . LYS A 1 81 ? 0.175 -2.911 11.405 1.00 96.38 81 LYS A N 1
ATOM 656 C CA . LYS A 1 81 ? 1.118 -1.841 11.774 1.00 96.38 81 LYS A CA 1
ATOM 657 C C . LYS A 1 81 ? 1.533 -1.030 10.545 1.00 96.38 81 LYS A C 1
ATOM 659 O O . LYS A 1 81 ? 1.499 0.196 10.582 1.00 96.38 81 LYS A O 1
ATOM 664 N N . THR A 1 82 ? 1.877 -1.713 9.454 1.00 96.25 82 THR A N 1
ATOM 665 C CA . THR A 1 82 ? 2.251 -1.069 8.187 1.00 96.25 82 THR A CA 1
ATOM 666 C C . THR A 1 82 ? 1.076 -0.304 7.592 1.00 96.25 82 THR A C 1
ATOM 668 O O . THR A 1 82 ? 1.245 0.848 7.200 1.00 96.25 82 THR A O 1
ATOM 671 N N . PHE A 1 83 ? -0.117 -0.908 7.598 1.00 97.88 83 PHE A N 1
ATOM 672 C CA . PHE A 1 83 ? -1.348 -0.257 7.155 1.00 97.88 83 PHE A CA 1
ATOM 673 C C . PHE A 1 83 ? -1.624 1.039 7.926 1.00 97.88 83 PHE A C 1
ATOM 675 O O . PHE A 1 83 ? -1.793 2.083 7.311 1.00 97.88 83 PHE A O 1
ATOM 682 N N . TYR A 1 84 ? -1.593 1.014 9.262 1.00 97.62 84 TYR A N 1
ATOM 683 C CA . TYR A 1 84 ? -1.857 2.199 10.086 1.00 97.62 84 TYR A CA 1
ATOM 684 C C . TYR A 1 84 ? -0.842 3.320 9.843 1.00 97.62 84 TYR A C 1
ATOM 686 O O . TYR A 1 84 ? -1.230 4.483 9.747 1.00 97.62 84 TYR A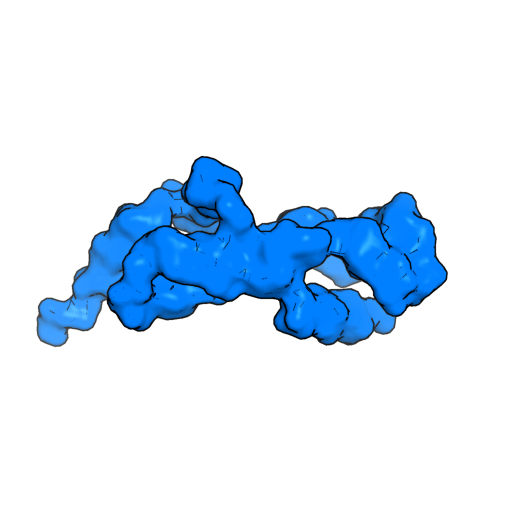 O 1
ATOM 694 N N . LEU A 1 85 ? 0.449 2.988 9.729 1.00 97.50 85 LEU A N 1
ATOM 695 C CA . LEU A 1 85 ? 1.492 3.978 9.446 1.00 97.50 85 LEU A CA 1
ATOM 696 C C . LEU A 1 85 ? 1.318 4.604 8.059 1.00 97.50 85 LEU A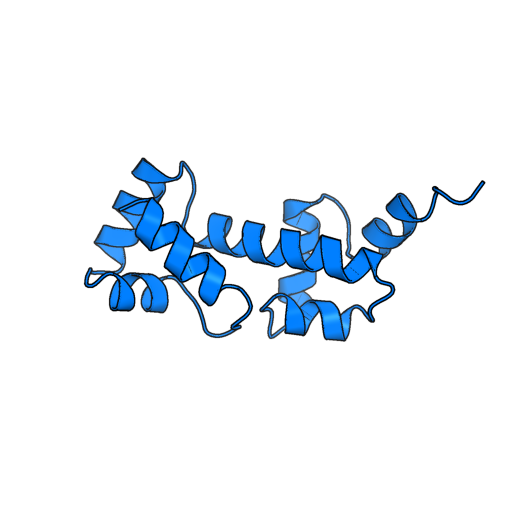 C 1
ATOM 698 O O . LEU A 1 85 ? 1.455 5.817 7.922 1.00 97.50 85 LEU A O 1
ATOM 702 N N . ALA A 1 86 ?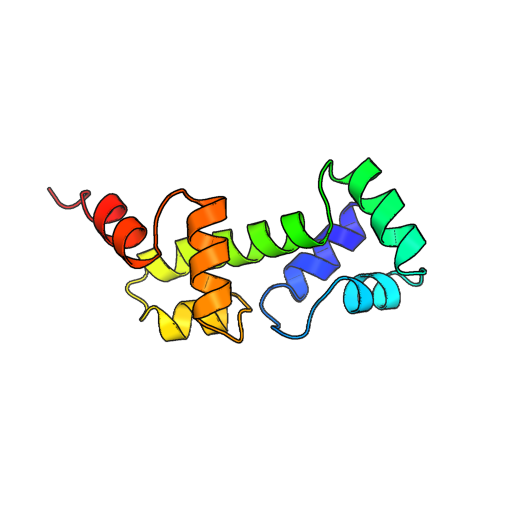 1.008 3.792 7.045 1.00 97.44 86 ALA A N 1
ATOM 703 C CA . ALA A 1 86 ? 0.743 4.274 5.693 1.00 97.44 86 ALA A CA 1
ATOM 704 C C . ALA A 1 86 ? -0.526 5.133 5.639 1.00 97.44 86 ALA A C 1
ATOM 706 O O . ALA A 1 86 ? -0.493 6.241 5.111 1.00 97.44 86 ALA A O 1
ATOM 707 N N . PHE A 1 87 ? -1.615 4.673 6.257 1.00 98.19 87 PHE A N 1
ATOM 708 C CA . PHE A 1 87 ? -2.884 5.393 6.295 1.00 98.19 87 PHE A CA 1
ATOM 709 C C . PHE A 1 87 ? -2.721 6.750 6.984 1.00 98.19 87 PHE A C 1
ATOM 711 O O . PHE A 1 87 ? -3.101 7.774 6.419 1.00 98.19 87 PHE A O 1
ATOM 718 N N . LYS A 1 88 ? -2.056 6.793 8.145 1.00 97.62 88 LYS A N 1
ATOM 719 C CA . LYS A 1 88 ? -1.779 8.055 8.843 1.00 97.62 88 LYS A CA 1
ATOM 720 C C . LYS A 1 88 ? -0.869 8.979 8.044 1.00 97.62 88 LYS A C 1
ATOM 722 O O . LYS A 1 88 ? -1.142 10.171 7.972 1.00 97.62 88 LYS A O 1
ATOM 727 N N . ARG A 1 89 ? 0.174 8.453 7.398 1.00 96.31 89 ARG A N 1
ATOM 728 C CA . ARG A 1 89 ? 1.054 9.255 6.534 1.00 96.31 89 ARG A CA 1
ATOM 729 C C . ARG A 1 89 ? 0.302 9.873 5.351 1.00 96.31 89 ARG A C 1
ATOM 731 O O . ARG A 1 89 ? 0.546 11.029 5.036 1.00 96.31 89 ARG A O 1
ATOM 738 N N . GLN A 1 90 ? -0.590 9.121 4.706 1.00 96.94 90 GLN A N 1
ATOM 739 C CA . GLN A 1 90 ? -1.313 9.572 3.509 1.00 96.94 90 GLN A CA 1
ATOM 740 C C . GLN A 1 90 ? -2.542 10.439 3.816 1.00 96.94 90 GLN A C 1
ATOM 742 O O . GLN A 1 90 ? -2.993 11.179 2.947 1.00 96.94 90 GLN A O 1
ATOM 747 N N . THR A 1 91 ? -3.125 10.329 5.014 1.00 96.19 91 THR A N 1
ATOM 748 C CA . THR A 1 91 ? -4.403 10.993 5.349 1.00 96.19 91 THR A CA 1
ATOM 749 C C . THR A 1 91 ? -4.327 11.956 6.529 1.00 96.19 91 THR A C 1
ATOM 751 O O . THR A 1 91 ? -5.299 12.653 6.801 1.00 96.19 91 THR A O 1
ATOM 754 N N . GLY A 1 92 ? -3.218 11.963 7.271 1.00 97.19 92 GLY A N 1
ATOM 755 C CA . GLY A 1 92 ? -3.077 12.671 8.547 1.00 97.19 92 GLY A CA 1
ATOM 756 C C . GLY A 1 92 ? -3.738 11.967 9.738 1.00 97.19 92 GLY A C 1
ATOM 757 O O . GLY A 1 92 ? -3.397 12.264 10.880 1.00 97.19 92 GLY A O 1
ATOM 758 N N . ASN A 1 93 ? -4.612 10.988 9.492 1.00 96.69 93 ASN A N 1
ATOM 759 C CA . ASN A 1 93 ? -5.483 10.377 10.492 1.00 96.69 93 ASN A CA 1
ATOM 760 C C . ASN A 1 93 ? -5.257 8.865 10.578 1.00 96.69 93 ASN A C 1
ATOM 762 O O . ASN A 1 93 ? -4.888 8.208 9.608 1.00 96.69 93 ASN A O 1
ATOM 766 N N . THR A 1 94 ? -5.481 8.268 11.740 1.00 96.62 94 THR A N 1
ATOM 767 C CA . THR A 1 94 ? -5.615 6.812 11.843 1.00 96.62 94 THR A CA 1
ATOM 768 C C . THR A 1 94 ? -6.903 6.350 11.147 1.00 96.62 94 THR A C 1
ATOM 770 O O . THR A 1 94 ? -7.843 7.134 11.024 1.00 96.62 94 THR A O 1
ATOM 773 N N . PRO A 1 95 ? -7.016 5.067 10.748 1.00 96.06 95 PRO A N 1
ATOM 774 C CA . PRO A 1 95 ? -8.253 4.541 10.164 1.00 96.06 95 PRO A CA 1
ATOM 775 C C . PRO A 1 95 ? -9.498 4.807 11.022 1.00 96.06 95 PRO A C 1
ATOM 777 O O . PRO A 1 95 ? -10.561 5.108 10.494 1.00 96.06 95 PRO A O 1
ATOM 780 N N . LYS A 1 96 ? -9.361 4.736 12.355 1.00 93.94 96 LYS A N 1
ATOM 781 C CA . LYS A 1 96 ? -10.463 5.001 13.289 1.00 93.94 96 LYS A CA 1
ATOM 782 C C . LYS A 1 96 ? -10.859 6.481 13.298 1.00 93.94 96 LYS A C 1
ATOM 784 O O . LYS A 1 96 ? -12.042 6.777 13.202 1.00 93.94 96 LYS A O 1
ATOM 789 N N . GLU A 1 97 ? -9.884 7.386 13.406 1.00 95.31 97 GLU A N 1
ATOM 790 C CA . GLU A 1 97 ? -10.122 8.839 13.335 1.00 95.31 97 GLU A CA 1
ATOM 791 C C . GLU A 1 97 ? -10.756 9.228 11.995 1.00 95.31 97 GLU A C 1
ATOM 793 O O . GLU A 1 97 ? -11.684 10.025 11.970 1.00 95.31 97 GLU A O 1
ATOM 798 N N . PHE A 1 98 ? -10.319 8.610 10.895 1.00 95.62 98 PHE A N 1
ATOM 799 C CA . PHE A 1 98 ? -10.895 8.840 9.574 1.00 95.62 98 PHE A CA 1
ATOM 800 C C . PHE A 1 98 ? -12.382 8.473 9.512 1.00 95.62 98 PHE A C 1
ATOM 802 O O . PHE A 1 98 ? -13.171 9.277 9.028 1.00 95.62 98 PHE A O 1
ATOM 809 N N . VAL A 1 99 ? -12.782 7.305 10.029 1.00 93.06 99 VAL A N 1
ATOM 810 C CA . VAL A 1 99 ? -14.205 6.916 10.083 1.00 93.06 99 VAL A CA 1
ATOM 811 C C . VAL A 1 99 ? -15.012 7.910 10.919 1.00 93.06 99 VAL A C 1
ATOM 813 O O . VAL A 1 99 ? -16.054 8.365 10.468 1.00 93.06 99 VAL A O 1
ATOM 816 N N . LEU A 1 100 ? -14.510 8.295 12.098 1.00 91.56 100 LEU A N 1
ATOM 817 C CA . LEU A 1 100 ? -15.181 9.258 12.982 1.00 91.56 100 LEU A CA 1
ATOM 818 C C . LEU A 1 100 ? -15.423 10.609 12.288 1.00 91.56 100 LEU A C 1
ATOM 820 O O . LEU A 1 100 ? -16.543 11.102 12.313 1.00 91.56 100 LEU A O 1
ATOM 824 N N . LEU A 1 101 ? -14.405 11.160 11.619 1.00 91.81 101 LEU A N 1
ATOM 825 C CA . LEU A 1 101 ? -14.491 12.449 10.917 1.00 91.81 101 LEU A CA 1
ATOM 826 C C . LEU A 1 101 ? -15.449 12.440 9.716 1.00 91.81 101 LEU A C 1
ATOM 828 O O . LEU A 1 101 ? -15.963 13.485 9.342 1.00 91.81 101 LEU A O 1
ATOM 832 N N . ASN A 1 102 ? -15.664 11.284 9.085 1.00 85.62 102 ASN A N 1
ATOM 833 C CA . ASN A 1 102 ? -16.552 11.164 7.922 1.00 85.62 102 ASN A CA 1
ATOM 834 C C . ASN A 1 102 ? -17.957 10.657 8.297 1.00 85.62 102 ASN A C 1
ATOM 836 O O . ASN A 1 102 ? -18.829 10.582 7.437 1.00 85.62 102 ASN A O 1
ATOM 840 N N . CYS A 1 103 ? -18.190 10.338 9.574 1.00 68.81 103 CYS A N 1
ATOM 841 C CA . CYS A 1 103 ? -19.493 9.937 10.103 1.00 68.81 103 CYS A CA 1
ATOM 842 C C . CYS A 1 103 ? -20.382 11.143 10.476 1.00 68.81 103 CYS A C 1
ATOM 844 O O . CYS A 1 103 ? -21.569 10.963 10.726 1.00 68.81 103 CYS A O 1
ATOM 846 N N . GLU A 1 104 ? -19.856 12.375 10.476 1.00 53.22 104 GLU A N 1
ATOM 847 C CA . GLU A 1 104 ? -20.599 13.614 10.792 1.00 53.22 104 GLU A CA 1
ATOM 848 C C . GLU A 1 104 ? -21.553 14.084 9.665 1.00 53.22 104 GLU A C 1
ATOM 850 O O . GLU A 1 104 ? -21.836 15.269 9.528 1.00 53.22 104 GLU A O 1
ATOM 855 N N . THR A 1 105 ? -22.084 13.167 8.850 1.00 49.25 105 THR A N 1
ATOM 856 C CA . THR A 1 105 ? -23.163 13.457 7.884 1.00 49.25 105 THR A CA 1
ATOM 857 C C . THR A 1 105 ? -24.379 12.582 8.169 1.00 49.25 105 THR A C 1
ATOM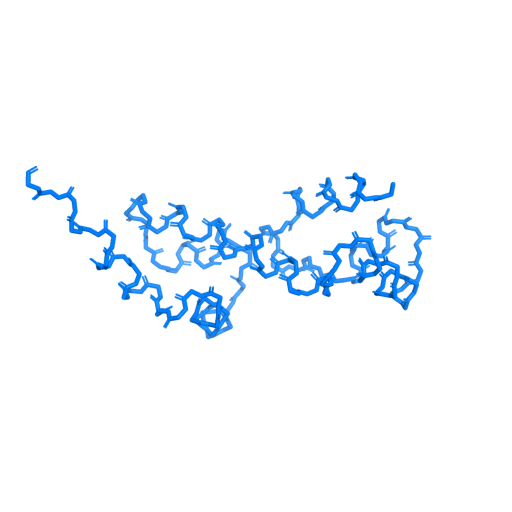 859 O O . THR A 1 105 ? -24.783 11.750 7.366 1.00 49.25 105 THR A O 1
ATOM 862 N N . CYS A 1 106 ? -24.942 12.751 9.360 1.00 43.47 106 CYS A N 1
ATOM 863 C CA . CYS A 1 106 ? -26.272 12.267 9.726 1.00 43.47 106 CYS A CA 1
ATOM 864 C C . CYS A 1 106 ? -26.934 13.338 10.605 1.00 43.47 106 CYS A C 1
ATOM 866 O O . CYS A 1 106 ? -27.038 13.160 11.816 1.00 43.47 106 CYS A O 1
ATOM 868 N N . ASP A 1 107 ? -27.309 14.454 9.978 1.00 35.50 107 ASP A N 1
ATOM 869 C CA . ASP A 1 107 ? -28.478 15.253 10.370 1.00 35.50 107 ASP A CA 1
ATOM 870 C C . ASP A 1 107 ? -29.589 14.976 9.346 1.00 35.50 107 ASP A C 1
ATOM 872 O O . ASP A 1 107 ? -29.262 14.928 8.132 1.00 35.50 107 ASP A O 1
#

Solvent-accessible surface area (backbone atoms only — not comparable to full-atom values): 6046 Å² total; per-residue (Å²): 108,70,65,60,54,50,54,54,45,73,78,34,42,48,40,57,84,60,47,65,62,54,55,13,58,76,71,73,46,52,54,67,58,43,54,59,50,39,28,75,74,69,77,42,48,66,66,59,53,46,49,49,55,20,45,52,51,30,53,59,40,46,74,69,75,46,57,69,71,57,32,35,45,66,22,19,33,89,43,68,70,60,41,44,54,51,36,23,71,77,66,76,33,45,72,66,57,46,45,58,70,68,58,79,79,77,129

Nearest PDB structures (foldseek):
  3lsg-assembly1_A  TM=9.812E-01  e=1.033E-06  Fusobacterium nucleatum subsp. nucleatum
  3lsg-assembly3_E  TM=9.502E-01  e=6.326E-06  Fusobacterium nucleatum subsp. nucleatum
  6swi-assembly1_A  TM=9.302E-01  e=6.326E-06  Geobacillus stearothermophilus
  3lsg-assembly2_D  TM=9.537E-01  e=7.488E-05  Fusobacterium nucleatum subsp. nucleatum
  3mkl-assembly2_B  TM=8.638E-01  e=4.845E-04  Escherichia coli K-12